Protein AF-A0A1D3D1Z7-F1 (afdb_monomer)

Organism: NCBI:txid88456

Foldseek 3Di:
DEAEEAEEEEAEDEAEAEEDQEYEAEYEEYQEYEYEYEEHVHCEYEYEYNDYPHCEYEYEYEEDAEYEYEHEEYAEYEYEYEDYPYPYYEYEYADYAYYEYEYCDDHDDYHYNYYVDHYYHHPPDD

Structure (mmCIF, N/CA/C/O backbone):
data_AF-A0A1D3D1Z7-F1
#
_entry.id   AF-A0A1D3D1Z7-F1
#
loop_
_atom_site.group_PDB
_atom_site.id
_atom_site.type_symbol
_atom_site.label_atom_id
_atom_site.label_alt_id
_atom_site.label_comp_id
_atom_site.label_asym_id
_atom_site.label_entity_id
_atom_site.label_seq_id
_atom_site.pdbx_PDB_ins_code
_atom_site.Cartn_x
_atom_site.Cartn_y
_atom_site.Cartn_z
_atom_site.occupancy
_atom_site.B_iso_or_equiv
_atom_site.auth_seq_id
_atom_site.auth_comp_id
_atom_site.auth_asym_id
_atom_site.auth_atom_id
_atom_site.pdbx_PDB_model_num
ATOM 1 N N . MET A 1 1 ? -4.280 14.306 -16.659 1.00 66.19 1 MET A N 1
ATOM 2 C CA . MET A 1 1 ? -2.862 13.867 -16.708 1.00 66.19 1 MET A CA 1
ATOM 3 C C . MET A 1 1 ? -2.702 12.534 -15.981 1.00 66.19 1 MET A C 1
ATOM 5 O O . MET A 1 1 ? -3.065 12.447 -14.812 1.00 66.19 1 MET A O 1
ATOM 9 N N . ALA A 1 2 ? -2.184 11.507 -16.659 1.00 76.06 2 ALA A N 1
ATOM 10 C CA . ALA A 1 2 ? -1.881 10.199 -16.073 1.00 76.06 2 ALA A CA 1
ATOM 11 C C . ALA A 1 2 ? -0.403 10.119 -15.656 1.00 76.06 2 ALA A C 1
ATOM 13 O O . ALA A 1 2 ? 0.462 10.599 -16.388 1.00 76.06 2 ALA A O 1
ATOM 14 N N . ALA A 1 3 ? -0.114 9.506 -14.508 1.00 78.56 3 ALA A N 1
ATOM 15 C CA . ALA A 1 3 ? 1.239 9.198 -14.057 1.00 78.56 3 ALA A CA 1
ATOM 16 C C . ALA A 1 3 ? 1.476 7.685 -14.144 1.00 78.56 3 ALA A C 1
ATOM 18 O O . ALA A 1 3 ? 0.720 6.896 -13.578 1.00 78.56 3 ALA A O 1
ATOM 19 N N . CYS A 1 4 ? 2.530 7.278 -14.847 1.00 83.56 4 CYS A N 1
ATOM 20 C CA . CYS A 1 4 ? 2.948 5.884 -14.927 1.00 83.56 4 CYS A CA 1
ATOM 21 C C . CYS A 1 4 ? 4.426 5.787 -14.557 1.00 83.56 4 CYS A C 1
ATOM 23 O O . CYS A 1 4 ? 5.250 6.486 -15.146 1.00 83.56 4 CYS A O 1
ATOM 25 N N . LEU A 1 5 ? 4.747 4.934 -13.588 1.00 83.19 5 LEU A N 1
ATOM 26 C CA . LEU A 1 5 ? 6.113 4.623 -13.195 1.00 83.19 5 LEU A CA 1
ATOM 27 C C . LEU A 1 5 ? 6.324 3.115 -13.253 1.00 83.19 5 LEU A C 1
ATOM 29 O O . LEU A 1 5 ? 5.562 2.345 -12.665 1.00 83.19 5 LEU A O 1
ATOM 33 N N . VAL A 1 6 ? 7.391 2.704 -13.930 1.00 84.94 6 VAL A N 1
ATOM 34 C CA . VAL A 1 6 ? 7.850 1.318 -13.946 1.00 84.94 6 VAL A CA 1
ATOM 35 C C . VAL A 1 6 ? 9.326 1.306 -13.590 1.00 84.94 6 VAL A C 1
ATOM 37 O O . VAL A 1 6 ? 10.144 1.836 -14.336 1.00 84.94 6 VAL A O 1
ATOM 40 N N . ALA A 1 7 ? 9.653 0.683 -12.464 1.00 79.94 7 ALA A N 1
ATOM 41 C CA . ALA A 1 7 ? 11.020 0.497 -12.006 1.00 79.94 7 ALA A CA 1
ATOM 42 C C . ALA A 1 7 ? 11.323 -1.001 -11.867 1.00 79.94 7 ALA A C 1
ATOM 44 O O . ALA A 1 7 ? 10.464 -1.790 -11.458 1.00 79.94 7 ALA A O 1
ATOM 45 N N . SER A 1 8 ? 12.531 -1.409 -12.260 1.00 78.12 8 SER A N 1
ATOM 46 C CA . SER A 1 8 ? 12.952 -2.812 -12.153 1.00 78.12 8 SER A CA 1
ATOM 47 C C . SER A 1 8 ? 13.766 -3.063 -10.888 1.00 78.12 8 SER A C 1
ATOM 49 O O . SER A 1 8 ? 13.411 -3.966 -10.147 1.00 78.12 8 SER A O 1
ATOM 51 N N . GLU A 1 9 ? 14.779 -2.250 -10.612 1.00 81.06 9 GLU A N 1
ATOM 52 C CA . GLU A 1 9 ? 15.624 -2.394 -9.428 1.00 81.06 9 GLU A CA 1
ATOM 53 C C . GLU A 1 9 ? 15.970 -0.991 -8.935 1.00 81.06 9 GLU A C 1
ATOM 55 O O . GLU A 1 9 ? 16.502 -0.182 -9.700 1.00 81.06 9 GLU A O 1
ATOM 60 N N . VAL A 1 10 ? 15.552 -0.667 -7.713 1.00 77.44 10 VAL A N 1
ATOM 61 C CA . VAL A 1 10 ? 15.747 0.657 -7.111 1.00 77.44 10 VAL A CA 1
ATOM 62 C C . VAL A 1 10 ? 16.172 0.511 -5.660 1.00 77.44 10 VAL A C 1
ATOM 64 O O . VAL A 1 10 ? 15.529 -0.179 -4.877 1.00 77.44 10 VAL A O 1
ATOM 67 N N . GLU A 1 11 ? 17.249 1.187 -5.283 1.00 78.38 11 GLU A N 1
ATOM 68 C CA . GLU A 1 11 ? 17.723 1.179 -3.897 1.00 78.38 11 GLU A CA 1
ATOM 69 C C . GLU A 1 11 ? 16.692 1.889 -3.003 1.00 78.38 11 GLU A C 1
ATOM 71 O O . GLU A 1 11 ? 16.102 1.306 -2.098 1.00 78.38 11 GLU A O 1
ATOM 76 N N . ALA A 1 12 ? 16.339 3.128 -3.347 1.00 80.50 12 ALA A N 1
ATOM 77 C CA . ALA A 1 12 ? 15.257 3.852 -2.699 1.00 80.50 12 ALA A CA 1
ATOM 78 C C . ALA A 1 12 ? 14.515 4.731 -3.704 1.00 80.50 12 ALA A C 1
ATOM 80 O O . ALA A 1 12 ? 15.111 5.595 -4.344 1.00 80.50 12 ALA A O 1
ATOM 81 N N . GLU A 1 13 ? 13.196 4.570 -3.78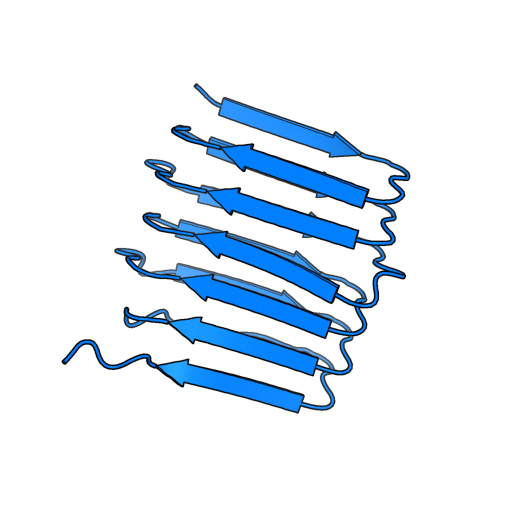0 1.00 83.06 13 GLU A N 1
ATOM 82 C CA . GLU A 1 13 ? 12.352 5.363 -4.672 1.00 83.06 13 GLU A CA 1
ATOM 83 C C . GLU A 1 13 ? 11.394 6.232 -3.851 1.00 83.06 13 GLU A C 1
ATOM 85 O O . GLU A 1 13 ? 10.602 5.738 -3.037 1.00 83.06 13 GLU A O 1
ATOM 90 N N . THR A 1 14 ? 11.441 7.548 -4.075 1.00 85.00 14 THR A N 1
ATOM 91 C CA . THR A 1 14 ? 10.455 8.482 -3.519 1.00 85.00 14 THR A CA 1
ATOM 92 C C . THR A 1 14 ? 9.595 9.060 -4.627 1.00 85.00 14 THR A C 1
ATOM 94 O O . THR A 1 14 ? 10.048 9.850 -5.450 1.00 85.00 14 THR A O 1
ATOM 97 N N . ILE A 1 15 ? 8.311 8.725 -4.593 1.00 82.62 15 ILE A N 1
ATOM 98 C CA . ILE A 1 15 ? 7.337 9.141 -5.595 1.00 82.62 15 ILE A CA 1
ATOM 99 C C . ILE A 1 15 ? 6.439 10.194 -4.962 1.00 82.62 15 ILE A C 1
ATOM 101 O O . ILE A 1 15 ? 5.718 9.913 -4.002 1.00 82.62 15 ILE A O 1
ATOM 105 N N . THR A 1 16 ? 6.471 11.414 -5.496 1.00 84.50 16 THR A N 1
ATOM 106 C CA . THR A 1 16 ? 5.605 12.508 -5.038 1.00 84.50 16 THR A CA 1
ATOM 107 C C . THR A 1 16 ? 4.680 12.948 -6.157 1.00 84.50 16 THR A C 1
ATOM 109 O O . THR A 1 16 ? 5.130 13.470 -7.173 1.00 84.50 16 THR A O 1
ATOM 112 N N . ILE A 1 17 ? 3.375 12.782 -5.948 1.00 80.19 17 ILE A N 1
ATOM 113 C CA . ILE A 1 17 ? 2.349 13.141 -6.928 1.00 80.19 17 ILE A CA 1
ATOM 114 C C . ILE A 1 17 ? 1.427 14.187 -6.307 1.00 80.19 17 ILE A C 1
ATOM 116 O O . ILE A 1 17 ? 0.784 13.956 -5.277 1.00 80.19 17 ILE A O 1
ATOM 120 N N . LYS A 1 18 ? 1.395 15.378 -6.912 1.00 80.88 18 LYS A N 1
ATOM 121 C CA . LYS A 1 18 ? 0.566 16.493 -6.432 1.00 80.88 18 LYS A CA 1
ATOM 122 C C . LYS A 1 18 ? -0.873 16.372 -6.920 1.00 80.88 18 LYS A C 1
ATOM 124 O O . LYS A 1 18 ? -1.776 16.425 -6.093 1.00 80.88 18 LYS A O 1
ATOM 129 N N . GLU A 1 19 ? -1.053 16.169 -8.222 1.00 79.81 19 GLU A N 1
ATOM 130 C CA . GLU A 1 19 ? -2.350 15.969 -8.867 1.00 79.81 19 GLU A CA 1
ATOM 131 C C . GLU A 1 19 ? -2.197 15.012 -10.054 1.00 79.81 19 GLU A C 1
ATOM 133 O O . GLU A 1 19 ? -1.273 15.162 -10.853 1.00 79.81 19 GLU A O 1
ATOM 138 N N . ALA A 1 20 ? -3.079 14.018 -10.152 1.00 75.69 20 ALA A N 1
ATOM 139 C CA . ALA A 1 20 ? -3.167 13.120 -11.299 1.00 75.69 20 ALA A CA 1
ATOM 140 C C . ALA A 1 20 ? -4.595 12.570 -11.457 1.00 75.69 20 ALA A C 1
ATOM 142 O O . ALA A 1 20 ? -5.314 12.376 -10.474 1.00 75.69 20 ALA A O 1
ATOM 143 N N . GLU A 1 21 ? -4.978 12.300 -12.704 1.00 77.62 21 GLU A N 1
ATOM 144 C CA . GLU A 1 21 ? -6.243 11.646 -13.088 1.00 77.62 21 GLU A CA 1
ATOM 145 C C . GLU A 1 21 ? -6.136 10.120 -13.072 1.00 77.62 21 GLU A C 1
ATOM 147 O O . GLU A 1 21 ? -7.141 9.423 -13.030 1.00 77.62 21 GLU A O 1
ATOM 152 N N . SER A 1 22 ? -4.923 9.577 -13.126 1.00 77.06 22 SER A N 1
ATOM 153 C CA . SER A 1 22 ? -4.648 8.161 -12.885 1.00 77.06 22 SER A CA 1
ATOM 154 C C . SER A 1 22 ? -3.189 7.984 -12.507 1.00 77.06 22 SER A C 1
ATOM 156 O O . SER A 1 22 ? -2.331 8.766 -12.925 1.00 77.06 22 SER A O 1
ATOM 158 N N . ILE A 1 23 ? -2.912 6.985 -11.671 1.00 79.94 23 ILE A N 1
ATOM 159 C CA . ILE A 1 23 ? -1.561 6.675 -11.209 1.00 79.94 23 ILE A CA 1
ATOM 160 C C . ILE A 1 23 ? -1.382 5.162 -11.266 1.00 79.94 23 ILE A C 1
ATOM 162 O O . ILE A 1 23 ? -2.142 4.426 -10.633 1.00 79.94 23 ILE A O 1
ATOM 166 N N . THR A 1 24 ? -0.371 4.717 -12.006 1.00 84.25 24 THR A N 1
ATOM 167 C CA . THR A 1 24 ? 0.077 3.322 -12.014 1.00 84.25 24 THR A CA 1
ATOM 168 C C . THR A 1 24 ? 1.553 3.266 -11.661 1.00 84.25 24 THR A C 1
ATOM 170 O O . THR A 1 24 ? 2.383 3.832 -12.369 1.00 84.25 24 THR A O 1
ATOM 173 N N . THR A 1 25 ? 1.881 2.554 -10.589 1.00 82.44 25 THR A N 1
ATOM 174 C CA . THR A 1 25 ? 3.263 2.320 -10.169 1.00 82.44 25 THR A CA 1
ATOM 175 C C . THR A 1 25 ? 3.526 0.824 -10.154 1.00 82.44 25 THR A C 1
ATOM 177 O O . THR A 1 25 ? 2.825 0.079 -9.471 1.00 82.44 25 THR A O 1
ATOM 180 N N . THR A 1 26 ? 4.536 0.378 -10.895 1.00 85.56 26 THR A N 1
ATOM 181 C CA . THR A 1 26 ? 5.012 -1.010 -10.876 1.00 85.56 26 THR A CA 1
ATOM 182 C C . THR A 1 26 ? 6.480 -1.037 -10.500 1.00 85.56 26 THR A C 1
ATOM 184 O O . THR A 1 26 ? 7.310 -0.485 -11.217 1.00 85.56 26 THR A O 1
ATOM 187 N N . ILE A 1 27 ? 6.804 -1.702 -9.396 1.00 81.69 27 ILE A N 1
ATOM 188 C CA . ILE A 1 27 ? 8.182 -1.862 -8.929 1.00 81.69 27 ILE A CA 1
ATOM 189 C C . ILE A 1 27 ? 8.455 -3.359 -8.788 1.00 81.69 27 ILE A C 1
ATOM 191 O O . ILE A 1 27 ? 7.678 -4.078 -8.151 1.00 81.69 27 ILE A O 1
ATOM 195 N N . LYS A 1 28 ? 9.498 -3.862 -9.459 1.00 81.69 28 LYS A N 1
ATOM 196 C CA . LYS A 1 28 ? 9.852 -5.286 -9.360 1.00 81.69 28 LYS A CA 1
ATOM 197 C C . LYS A 1 28 ? 10.630 -5.566 -8.083 1.00 81.69 28 LYS A C 1
ATOM 199 O O . LYS A 1 28 ? 10.166 -6.414 -7.335 1.00 81.69 28 LYS A O 1
ATOM 204 N N . GLU A 1 29 ? 11.717 -4.835 -7.854 1.00 80.50 29 GLU A N 1
ATOM 205 C CA . GLU A 1 29 ? 12.585 -4.974 -6.689 1.00 80.50 29 GLU A CA 1
ATOM 206 C C . GLU A 1 29 ? 12.932 -3.602 -6.102 1.00 80.50 29 GLU A C 1
ATOM 208 O O . GLU A 1 29 ? 13.273 -2.675 -6.844 1.00 80.50 29 GLU A O 1
ATOM 213 N N . ALA A 1 30 ? 12.815 -3.467 -4.778 1.00 77.69 30 ALA A N 1
ATOM 214 C CA . ALA A 1 30 ? 13.246 -2.267 -4.069 1.00 77.69 30 ALA A CA 1
ATOM 215 C C . ALA A 1 30 ? 13.694 -2.524 -2.627 1.00 77.69 30 ALA A C 1
ATOM 217 O O . ALA A 1 30 ? 13.069 -3.328 -1.923 1.00 77.69 30 ALA A O 1
ATOM 218 N N . GLU A 1 31 ? 14.695 -1.768 -2.160 1.00 78.94 31 GLU A N 1
ATOM 219 C CA . GLU A 1 31 ? 15.061 -1.726 -0.734 1.00 78.94 31 GLU A CA 1
ATOM 220 C C . GLU A 1 31 ? 14.278 -0.672 0.053 1.00 78.94 31 GLU A C 1
ATOM 222 O O . GLU A 1 31 ? 14.174 -0.760 1.269 1.00 78.94 31 GLU A O 1
ATOM 227 N N . SER A 1 32 ? 13.686 0.334 -0.584 1.00 80.50 32 SER A N 1
ATOM 228 C CA . SER A 1 32 ? 12.757 1.233 0.100 1.00 80.50 32 SER A CA 1
ATOM 229 C C . SER A 1 32 ? 11.849 1.939 -0.887 1.00 80.50 32 SER A C 1
ATOM 231 O O . SER A 1 32 ? 12.285 2.423 -1.931 1.00 80.50 32 SER A O 1
ATOM 233 N N . ILE A 1 33 ? 10.562 2.021 -0.552 1.00 81.88 33 ILE A N 1
ATOM 234 C CA . ILE A 1 33 ? 9.583 2.732 -1.374 1.00 81.88 33 ILE A CA 1
ATOM 235 C C . ILE A 1 33 ? 8.788 3.671 -0.488 1.00 81.88 33 ILE A C 1
ATOM 237 O O . ILE A 1 33 ? 8.086 3.249 0.440 1.00 81.88 33 ILE A O 1
ATOM 241 N N . ARG A 1 34 ? 8.829 4.956 -0.839 1.00 85.12 34 ARG A N 1
ATOM 242 C CA . ARG A 1 34 ? 7.962 5.972 -0.253 1.00 85.12 34 ARG A CA 1
ATOM 243 C C . ARG A 1 34 ? 7.118 6.630 -1.328 1.00 85.12 34 ARG A C 1
ATOM 245 O O . ARG A 1 34 ? 7.618 7.357 -2.178 1.00 85.12 34 ARG A O 1
ATOM 252 N N . THR A 1 35 ? 5.808 6.452 -1.235 1.00 81.31 35 THR A N 1
ATOM 253 C CA . THR A 1 35 ? 4.856 7.120 -2.126 1.00 81.31 35 THR A CA 1
ATOM 254 C C . THR A 1 35 ? 4.048 8.149 -1.348 1.00 81.31 35 THR A C 1
ATOM 256 O O . THR A 1 35 ? 3.436 7.829 -0.329 1.00 81.31 35 THR A O 1
ATOM 259 N N . THR A 1 36 ? 4.038 9.393 -1.822 1.00 83.75 36 THR A N 1
ATOM 260 C CA . THR A 1 36 ? 3.232 10.485 -1.264 1.00 83.75 36 THR A CA 1
ATOM 261 C C . THR A 1 36 ? 2.330 11.067 -2.341 1.00 83.75 36 THR A C 1
ATOM 263 O O . THR A 1 36 ? 2.802 11.612 -3.339 1.00 83.75 36 THR A O 1
ATOM 266 N N . ILE A 1 37 ? 1.022 10.999 -2.113 1.00 76.44 37 ILE A N 1
ATOM 267 C CA . ILE A 1 37 ? 0.006 11.522 -3.025 1.00 76.44 37 ILE A CA 1
ATOM 268 C C . ILE A 1 37 ? -0.818 12.582 -2.300 1.00 76.44 37 ILE A C 1
ATOM 270 O O . ILE A 1 37 ? -1.371 12.339 -1.224 1.00 76.44 37 ILE A O 1
ATOM 274 N N . THR A 1 38 ? -0.880 13.780 -2.881 1.00 79.50 38 THR A N 1
ATOM 275 C CA . THR A 1 38 ? -1.632 14.907 -2.308 1.00 79.50 38 THR A CA 1
ATOM 276 C C . THR A 1 38 ? -3.074 14.928 -2.794 1.00 79.50 38 THR A C 1
ATOM 278 O O . THR A 1 38 ? -3.976 15.023 -1.971 1.00 79.50 38 THR A O 1
ATOM 281 N N . LYS A 1 39 ? -3.300 14.806 -4.100 1.00 71.94 39 LYS A N 1
ATOM 282 C CA . LYS A 1 39 ? -4.642 14.749 -4.664 1.00 71.94 39 LYS A CA 1
ATOM 283 C C . LYS A 1 39 ? -4.671 13.770 -5.822 1.00 71.94 39 LYS A C 1
ATOM 285 O O . LYS A 1 39 ? -4.021 13.983 -6.841 1.00 71.94 39 LYS A O 1
ATOM 290 N N . ALA A 1 40 ? -5.431 12.701 -5.673 1.00 67.94 40 ALA A N 1
ATOM 291 C CA . ALA A 1 40 ? -5.776 11.829 -6.780 1.00 67.94 40 ALA A CA 1
ATOM 292 C C . ALA A 1 40 ? -7.270 11.995 -7.054 1.00 67.94 40 ALA A C 1
ATOM 294 O O . ALA A 1 40 ? -8.096 11.379 -6.387 1.00 67.94 40 ALA A O 1
ATOM 295 N N . LYS A 1 41 ? -7.616 12.785 -8.080 1.00 64.12 41 LYS A N 1
ATOM 296 C CA . LYS A 1 41 ? -8.967 12.795 -8.686 1.00 64.12 41 LYS A CA 1
ATOM 297 C C . LYS A 1 41 ? -9.217 11.539 -9.535 1.00 64.12 41 LYS A C 1
ATOM 299 O O . LYS A 1 41 ? -10.040 11.531 -10.441 1.00 64.12 41 LYS A O 1
ATOM 304 N N . ALA A 1 42 ? -8.408 10.509 -9.319 1.00 60.19 42 ALA A N 1
ATOM 305 C CA . ALA A 1 42 ? -8.374 9.338 -10.152 1.00 60.19 42 ALA A CA 1
ATOM 306 C C . ALA A 1 42 ? -9.488 8.375 -9.742 1.00 60.19 42 ALA A C 1
ATOM 308 O O . ALA A 1 42 ? -9.555 8.027 -8.560 1.00 60.19 42 ALA A O 1
ATOM 309 N N . PRO A 1 43 ? -10.269 7.843 -10.698 1.00 58.38 43 PRO A N 1
ATOM 310 C CA . PRO A 1 43 ? -11.202 6.759 -10.416 1.00 58.38 43 PRO A CA 1
ATOM 311 C C . PRO A 1 43 ? -10.480 5.463 -10.013 1.00 58.38 43 PRO A C 1
ATOM 313 O O . PRO A 1 43 ? -11.122 4.559 -9.491 1.00 58.38 43 PRO A O 1
ATOM 316 N N . ALA A 1 44 ? -9.160 5.355 -10.241 1.00 63.44 44 ALA A N 1
ATOM 317 C CA . ALA A 1 44 ? -8.338 4.241 -9.779 1.00 63.44 44 ALA A CA 1
ATOM 318 C C . ALA A 1 44 ? -6.853 4.626 -9.633 1.00 63.44 44 ALA A C 1
ATOM 320 O O . ALA A 1 44 ? -6.219 5.114 -10.573 1.00 63.44 44 ALA A O 1
ATOM 321 N N . MET A 1 45 ? -6.279 4.343 -8.464 1.00 73.00 45 MET A N 1
ATOM 322 C CA . MET A 1 45 ? -4.832 4.256 -8.255 1.00 73.00 45 MET A CA 1
ATOM 323 C C . MET A 1 45 ? -4.411 2.796 -8.142 1.00 73.00 45 MET A C 1
ATOM 325 O O . MET A 1 45 ? -5.021 2.064 -7.365 1.00 73.00 45 MET A O 1
ATOM 329 N N . THR A 1 46 ? -3.355 2.392 -8.852 1.00 75.50 46 THR A N 1
ATOM 330 C CA . THR A 1 46 ? -2.796 1.037 -8.733 1.00 75.50 46 THR A CA 1
ATOM 331 C C . THR A 1 46 ? -1.308 1.081 -8.409 1.00 75.50 46 THR A C 1
ATOM 333 O O . THR A 1 46 ? -0.512 1.605 -9.187 1.00 75.50 46 THR A O 1
ATOM 336 N N . THR A 1 47 ? -0.923 0.467 -7.293 1.00 74.88 47 THR A N 1
ATOM 337 C CA . THR A 1 47 ? 0.484 0.237 -6.939 1.00 74.88 47 THR A CA 1
ATOM 338 C C . THR A 1 47 ? 0.739 -1.260 -6.864 1.00 74.88 47 THR A C 1
ATOM 340 O O . THR A 1 47 ? 0.111 -1.950 -6.065 1.00 74.88 47 THR A O 1
ATOM 343 N N . THR A 1 48 ? 1.657 -1.765 -7.687 1.00 79.38 48 THR A N 1
ATOM 344 C CA . THR A 1 48 ? 2.071 -3.173 -7.696 1.00 79.38 48 THR A CA 1
ATOM 345 C C . THR A 1 48 ? 3.548 -3.292 -7.352 1.00 79.38 48 THR A C 1
ATOM 347 O O . THR A 1 48 ? 4.395 -2.716 -8.036 1.00 79.38 48 THR A O 1
ATOM 350 N N . ILE A 1 49 ? 3.854 -4.071 -6.318 1.00 76.00 49 ILE A N 1
ATOM 351 C CA . ILE A 1 49 ? 5.219 -4.343 -5.863 1.00 76.00 49 ILE A CA 1
ATOM 352 C C . ILE A 1 49 ? 5.412 -5.863 -5.842 1.00 76.00 49 ILE A C 1
ATOM 354 O O . ILE A 1 49 ? 4.665 -6.579 -5.167 1.00 76.00 49 ILE A O 1
ATOM 358 N N . LYS A 1 50 ? 6.345 -6.375 -6.657 1.00 74.88 50 LYS A N 1
ATOM 359 C CA . LYS A 1 50 ? 6.540 -7.830 -6.823 1.00 74.88 50 LYS A CA 1
ATOM 360 C C . LYS A 1 50 ? 7.476 -8.442 -5.796 1.00 74.88 50 LYS A C 1
ATOM 362 O O . LYS A 1 50 ? 7.258 -9.590 -5.447 1.00 74.88 50 LYS A O 1
ATOM 367 N N . GLU A 1 51 ? 8.490 -7.724 -5.366 1.00 68.88 51 GLU A N 1
ATOM 368 C CA . GLU A 1 51 ? 9.417 -8.176 -4.344 1.00 68.88 51 GLU A CA 1
ATOM 369 C C . GLU A 1 51 ? 9.961 -6.918 -3.685 1.00 68.88 51 GLU A C 1
ATOM 371 O O . GLU A 1 51 ? 10.477 -6.019 -4.351 1.00 68.88 51 GLU A O 1
ATOM 376 N N . ALA A 1 52 ? 9.768 -6.789 -2.383 1.00 64.25 52 ALA A N 1
ATOM 377 C CA . ALA A 1 52 ? 10.413 -5.739 -1.629 1.00 64.25 52 ALA A CA 1
ATOM 378 C C . ALA A 1 52 ? 11.298 -6.403 -0.586 1.00 64.25 52 ALA A C 1
ATOM 380 O O . ALA A 1 52 ? 10.825 -6.824 0.467 1.00 64.25 52 ALA A O 1
ATOM 381 N N . LYS A 1 53 ? 12.607 -6.407 -0.855 1.00 66.56 53 LYS A N 1
ATOM 382 C CA . LYS A 1 53 ? 13.629 -6.654 0.177 1.00 66.56 53 LYS A CA 1
ATOM 383 C C . LYS A 1 53 ? 13.649 -5.543 1.231 1.00 66.56 53 LYS A C 1
ATOM 385 O O . LYS A 1 53 ? 14.344 -5.643 2.242 1.00 66.56 53 LYS A O 1
ATOM 390 N N . ALA A 1 54 ? 12.876 -4.487 0.987 1.00 62.38 54 ALA A N 1
ATOM 391 C CA . ALA A 1 54 ? 12.748 -3.335 1.838 1.00 62.38 54 ALA A CA 1
ATOM 392 C C . ALA A 1 54 ? 12.396 -3.678 3.289 1.00 62.38 54 ALA A C 1
ATOM 394 O O . ALA A 1 54 ? 11.472 -4.460 3.536 1.00 62.38 54 ALA A O 1
ATOM 395 N N . PRO A 1 55 ? 13.027 -3.004 4.270 1.00 64.31 55 PRO A N 1
ATOM 396 C CA . PRO A 1 55 ? 12.551 -3.042 5.639 1.00 64.31 55 PRO A CA 1
ATOM 397 C C . PRO A 1 55 ? 11.167 -2.393 5.756 1.00 64.31 55 PRO A C 1
ATOM 399 O O . PRO A 1 55 ? 10.422 -2.752 6.660 1.00 64.31 55 PRO A O 1
ATOM 402 N N . ALA A 1 56 ? 10.792 -1.470 4.854 1.00 74.88 56 ALA A N 1
ATOM 403 C CA . ALA A 1 56 ? 9.474 -0.844 4.873 1.00 74.88 56 ALA A CA 1
ATOM 404 C C . ALA A 1 56 ? 9.005 -0.303 3.508 1.00 74.88 56 ALA A C 1
ATOM 406 O O . ALA A 1 56 ? 9.744 0.376 2.795 1.00 74.88 56 ALA A O 1
ATOM 407 N N . ILE A 1 57 ? 7.719 -0.496 3.209 1.00 81.44 57 ILE A N 1
ATOM 408 C CA . ILE A 1 57 ? 6.975 0.215 2.161 1.00 81.44 57 ILE A CA 1
ATOM 409 C C . ILE A 1 57 ? 6.051 1.221 2.841 1.00 81.44 57 ILE A C 1
ATOM 411 O O . ILE A 1 57 ? 5.210 0.843 3.658 1.00 81.44 57 ILE A O 1
ATOM 415 N N . THR A 1 58 ? 6.161 2.501 2.483 1.00 84.56 58 THR A N 1
ATOM 416 C CA . THR A 1 58 ? 5.300 3.555 3.039 1.00 84.56 58 THR A CA 1
ATOM 417 C C . THR A 1 58 ? 4.491 4.246 1.953 1.00 84.56 58 THR A C 1
ATOM 419 O O . THR A 1 58 ? 5.043 4.845 1.030 1.00 84.56 58 THR A O 1
ATOM 422 N N . THR A 1 59 ? 3.168 4.247 2.102 1.00 80.38 59 THR A N 1
ATOM 423 C CA . THR A 1 59 ? 2.255 4.990 1.226 1.00 80.38 59 THR A CA 1
ATOM 424 C C . THR A 1 59 ? 1.457 6.000 2.039 1.00 80.38 59 THR A C 1
ATOM 426 O O . THR A 1 59 ? 0.782 5.645 3.001 1.00 80.38 59 THR A O 1
ATOM 429 N N . THR A 1 60 ? 1.523 7.274 1.657 1.00 82.81 60 THR A N 1
ATOM 430 C CA . THR A 1 60 ? 0.729 8.356 2.249 1.00 82.81 60 THR A CA 1
ATOM 431 C C . THR A 1 60 ? -0.187 8.956 1.198 1.00 82.81 60 THR A C 1
ATOM 433 O O . THR A 1 60 ? 0.283 9.471 0.183 1.00 82.81 60 THR A O 1
ATOM 436 N N . ILE A 1 61 ? -1.487 8.936 1.467 1.00 78.00 61 ILE A N 1
ATOM 437 C CA . ILE A 1 61 ? -2.517 9.519 0.609 1.00 78.00 61 ILE A CA 1
ATOM 438 C C . ILE A 1 61 ? -3.283 10.574 1.406 1.00 78.00 61 ILE A C 1
ATOM 440 O O . ILE A 1 61 ? -3.794 10.294 2.493 1.00 78.00 61 ILE A O 1
ATOM 444 N N . LYS A 1 62 ? -3.355 11.798 0.876 1.00 79.12 62 LYS A N 1
ATOM 445 C CA . LYS A 1 62 ? -4.169 12.864 1.476 1.00 79.12 62 LYS A CA 1
ATOM 446 C C . LYS A 1 62 ? -5.612 12.841 0.983 1.00 79.12 62 LYS A C 1
ATOM 448 O O . LYS A 1 62 ? -6.481 12.850 1.835 1.00 79.12 62 LYS A O 1
ATOM 453 N N . GLU A 1 63 ? -5.839 12.782 -0.329 1.00 76.62 63 GLU A N 1
ATOM 454 C CA . GLU A 1 63 ? -7.173 12.723 -0.944 1.00 76.62 63 GLU A CA 1
ATOM 455 C C . GLU A 1 63 ? -7.172 11.731 -2.121 1.00 76.62 63 GLU A C 1
ATOM 457 O O . GLU A 1 63 ? -6.343 11.862 -3.030 1.00 76.62 63 GLU A O 1
ATOM 462 N N . ALA A 1 64 ? -8.078 10.744 -2.108 1.00 73.44 64 ALA A N 1
ATOM 463 C CA . ALA A 1 64 ? -8.284 9.810 -3.223 1.00 73.44 64 ALA A CA 1
ATOM 464 C C . ALA A 1 64 ? -9.722 9.259 -3.309 1.00 73.44 64 ALA A C 1
ATOM 466 O O . ALA A 1 64 ? -10.374 9.023 -2.286 1.00 73.44 64 ALA A O 1
ATOM 467 N N . GLU A 1 65 ? -10.183 8.998 -4.539 1.00 74.25 65 GLU A N 1
ATOM 468 C CA . GLU A 1 65 ? -11.497 8.394 -4.832 1.00 74.25 65 GLU A CA 1
ATOM 469 C C . GLU A 1 65 ? -11.478 6.859 -4.915 1.00 74.25 65 GLU A C 1
ATOM 471 O O . GLU A 1 65 ? -12.489 6.229 -4.618 1.00 74.25 65 GLU A O 1
ATOM 476 N N . SER A 1 66 ? -10.355 6.229 -5.276 1.00 74.62 66 SER A N 1
ATOM 477 C CA . SER A 1 66 ? -10.171 4.769 -5.202 1.00 74.62 66 SER A CA 1
ATOM 478 C C . SER A 1 66 ? -8.692 4.386 -5.205 1.00 74.62 66 SER A C 1
ATOM 480 O O . SER A 1 66 ? -7.870 5.050 -5.842 1.00 74.62 66 SER A O 1
ATOM 482 N N . ILE A 1 67 ? -8.344 3.309 -4.493 1.00 73.69 67 ILE A N 1
ATOM 483 C CA . ILE A 1 67 ? -6.962 2.835 -4.360 1.00 73.69 67 ILE A CA 1
ATOM 484 C C . ILE A 1 67 ? -6.927 1.308 -4.320 1.00 73.69 67 ILE A C 1
ATOM 486 O O . ILE A 1 67 ? -7.618 0.680 -3.514 1.00 73.69 67 ILE A O 1
ATOM 490 N N . ALA A 1 68 ? -6.056 0.734 -5.140 1.00 79.44 68 ALA A N 1
ATOM 491 C CA . ALA A 1 68 ? -5.681 -0.666 -5.132 1.00 79.44 68 ALA A CA 1
ATOM 492 C C . ALA A 1 68 ? -4.163 -0.788 -4.952 1.00 79.44 68 ALA A C 1
ATOM 494 O O . ALA A 1 68 ? -3.372 -0.248 -5.729 1.00 79.44 68 ALA A O 1
ATOM 495 N N . THR A 1 69 ? -3.753 -1.530 -3.931 1.00 77.19 69 THR A N 1
ATOM 496 C CA . THR A 1 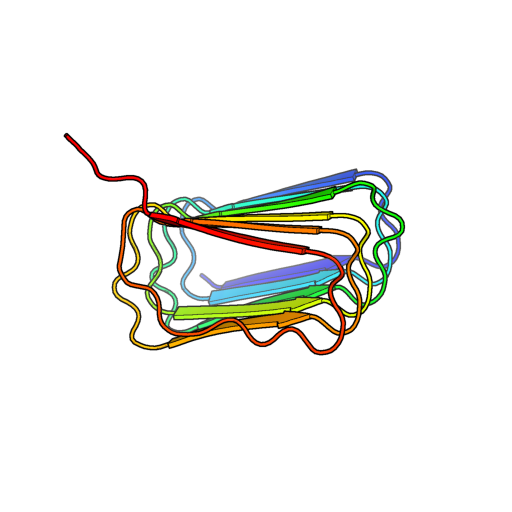69 ? -2.343 -1.838 -3.685 1.00 77.19 69 THR A CA 1
ATOM 497 C C . THR A 1 69 ? -2.166 -3.348 -3.668 1.00 77.19 69 THR A C 1
ATOM 499 O O . THR A 1 69 ? -2.871 -4.040 -2.937 1.00 77.19 69 THR A O 1
ATOM 502 N N . ALA A 1 70 ? -1.226 -3.857 -4.456 1.00 82.00 70 ALA A N 1
ATOM 503 C CA . ALA A 1 70 ? -0.859 -5.264 -4.502 1.00 82.00 70 ALA A CA 1
ATOM 504 C C . ALA A 1 70 ? 0.630 -5.410 -4.183 1.00 82.00 70 ALA A C 1
ATOM 506 O O . ALA A 1 70 ? 1.482 -4.874 -4.894 1.00 82.00 70 ALA A O 1
ATOM 507 N N . ILE A 1 71 ? 0.942 -6.132 -3.113 1.00 79.81 71 ILE A N 1
ATOM 508 C CA . ILE A 1 71 ? 2.312 -6.389 -2.664 1.00 79.81 71 ILE A CA 1
ATOM 509 C C . ILE A 1 71 ? 2.456 -7.899 -2.524 1.00 79.81 71 ILE A C 1
ATOM 511 O O . ILE A 1 71 ? 1.626 -8.545 -1.886 1.00 79.81 71 ILE A O 1
ATOM 515 N N . LYS A 1 72 ? 3.463 -8.493 -3.163 1.00 81.00 72 LYS A N 1
ATOM 516 C CA . LYS A 1 72 ? 3.723 -9.924 -2.971 1.00 81.00 72 LYS A CA 1
ATOM 517 C C . LYS A 1 72 ? 4.476 -10.170 -1.668 1.00 81.00 72 LYS A C 1
ATOM 519 O O . LYS A 1 72 ? 3.967 -10.905 -0.845 1.00 81.00 72 LYS A O 1
ATOM 524 N N . GLU A 1 73 ? 5.614 -9.522 -1.471 1.00 80.00 73 GLU A N 1
ATOM 525 C CA . GLU A 1 73 ? 6.465 -9.752 -0.305 1.00 80.00 73 GLU A CA 1
ATOM 526 C C . GLU A 1 73 ? 7.024 -8.421 0.194 1.00 80.00 73 GLU A C 1
ATOM 528 O O . GLU A 1 73 ? 7.462 -7.598 -0.620 1.00 80.00 73 GLU A O 1
ATOM 533 N N . ALA A 1 74 ? 6.957 -8.191 1.505 1.00 80.44 74 ALA A N 1
ATOM 534 C CA . ALA A 1 74 ? 7.580 -7.050 2.173 1.00 80.44 74 ALA A CA 1
ATOM 535 C C . ALA A 1 74 ? 7.725 -7.306 3.676 1.00 80.44 74 ALA A C 1
ATOM 537 O O . ALA A 1 74 ? 6.800 -7.815 4.295 1.00 80.44 74 ALA A O 1
ATOM 538 N N . LYS A 1 75 ? 8.807 -6.841 4.312 1.00 82.75 75 LYS A N 1
ATOM 539 C CA . LYS A 1 75 ? 8.934 -6.947 5.780 1.00 82.75 75 LYS A CA 1
ATOM 540 C C . LYS A 1 75 ? 7.869 -6.134 6.508 1.00 82.75 75 LYS A C 1
ATOM 542 O O . LYS A 1 75 ? 7.128 -6.648 7.333 1.00 82.75 75 LYS A O 1
ATOM 547 N N . SER A 1 76 ? 7.743 -4.851 6.180 1.00 83.94 76 SER A N 1
ATOM 548 C CA . SER A 1 76 ? 6.729 -3.983 6.783 1.00 83.94 76 SER A CA 1
ATOM 549 C C . SER A 1 76 ? 6.026 -3.107 5.758 1.00 83.94 76 SER A C 1
ATOM 551 O O . SER A 1 76 ? 6.637 -2.566 4.836 1.00 83.94 76 SER A O 1
ATOM 553 N N . ILE A 1 77 ? 4.724 -2.911 5.948 1.00 82.75 77 ILE A N 1
ATOM 554 C CA . ILE A 1 77 ? 3.879 -2.083 5.088 1.00 82.75 77 ILE A CA 1
ATOM 555 C C . ILE A 1 77 ? 3.146 -1.072 5.957 1.00 82.75 77 ILE A C 1
ATOM 557 O O . ILE A 1 77 ? 2.376 -1.435 6.842 1.00 82.75 77 ILE A O 1
ATOM 561 N N . THR A 1 78 ? 3.341 0.212 5.670 1.00 85.25 78 THR A N 1
ATOM 562 C CA . THR A 1 78 ?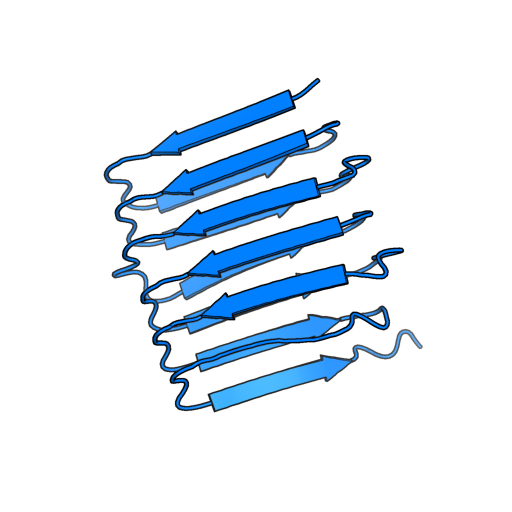 2.615 1.306 6.317 1.00 85.25 78 THR A CA 1
ATOM 563 C C . THR A 1 78 ? 1.796 2.076 5.294 1.00 85.25 78 THR A C 1
ATOM 565 O O . THR A 1 78 ? 2.325 2.616 4.322 1.00 85.25 78 THR A O 1
ATOM 568 N N . THR A 1 79 ? 0.489 2.167 5.525 1.00 80.19 79 THR A N 1
ATOM 569 C CA . THR A 1 79 ? -0.416 2.967 4.693 1.00 80.19 79 THR A CA 1
ATOM 570 C C . THR A 1 79 ? -1.146 4.001 5.540 1.00 80.19 79 THR A C 1
ATOM 572 O O . THR A 1 79 ? -1.919 3.649 6.429 1.00 80.19 79 THR A O 1
ATOM 575 N N . THR A 1 80 ? -0.953 5.279 5.224 1.00 82.25 80 THR A N 1
ATOM 576 C CA . THR A 1 80 ? -1.615 6.404 5.894 1.00 82.25 80 THR A CA 1
ATOM 577 C C . THR A 1 80 ? -2.569 7.092 4.932 1.00 82.25 80 THR A C 1
ATOM 579 O O . THR A 1 80 ? -2.157 7.540 3.862 1.00 82.25 80 THR A O 1
ATOM 582 N N . ILE A 1 81 ? -3.837 7.196 5.318 1.00 76.81 81 ILE A N 1
ATOM 583 C CA . ILE A 1 81 ? -4.900 7.820 4.527 1.00 76.81 81 ILE A CA 1
ATOM 584 C C . ILE A 1 81 ? -5.590 8.873 5.387 1.00 76.81 81 ILE A C 1
ATOM 586 O O . ILE A 1 81 ? -6.135 8.542 6.442 1.00 76.81 81 ILE A O 1
ATOM 590 N N . LYS A 1 82 ? -5.573 10.127 4.936 1.00 77.00 82 LYS A N 1
ATOM 591 C CA . LYS A 1 82 ? -6.273 11.221 5.623 1.00 77.00 82 LYS A CA 1
ATOM 592 C C . LYS A 1 82 ? -7.727 11.290 5.175 1.00 77.00 82 LYS A C 1
ATOM 594 O O . LYS A 1 82 ? -8.625 10.876 5.893 1.00 77.00 82 LYS A O 1
ATOM 599 N N . GLU A 1 83 ? -7.961 11.669 3.930 1.00 72.69 83 GLU A N 1
ATOM 600 C CA . GLU A 1 83 ? -9.300 11.779 3.372 1.00 72.69 83 GLU A CA 1
ATOM 601 C C . GLU A 1 83 ? -9.437 10.800 2.205 1.00 72.69 83 GLU A C 1
ATOM 603 O O . GLU A 1 83 ? -8.680 10.819 1.236 1.00 72.69 83 GLU A O 1
ATOM 608 N N . ALA A 1 84 ? -10.404 9.895 2.300 1.00 65.69 84 ALA A N 1
ATOM 609 C CA . ALA A 1 84 ? -10.787 9.039 1.188 1.00 65.69 84 ALA A CA 1
ATOM 610 C C . ALA A 1 84 ? -12.307 9.053 1.084 1.00 65.69 84 ALA A C 1
ATOM 612 O O . ALA A 1 84 ? -12.996 8.787 2.066 1.00 65.69 84 ALA A O 1
ATOM 613 N N . LYS A 1 85 ? -12.823 9.357 -0.110 1.00 62.44 85 LYS A N 1
ATOM 614 C CA . LYS A 1 85 ? -14.264 9.298 -0.422 1.00 62.44 85 LYS A CA 1
ATOM 615 C C . LYS A 1 85 ? -14.662 7.970 -1.083 1.00 62.44 85 LYS A C 1
ATOM 617 O O . LYS A 1 85 ? -15.729 7.855 -1.671 1.00 62.44 85 LYS A O 1
ATOM 622 N N . ALA A 1 86 ? -13.788 6.971 -1.000 1.00 56.44 86 ALA A N 1
ATOM 623 C CA . ALA A 1 86 ? -13.847 5.762 -1.803 1.00 56.44 86 ALA A CA 1
ATOM 624 C C . ALA A 1 86 ? -14.743 4.662 -1.200 1.00 56.44 86 ALA A C 1
ATOM 626 O O . ALA A 1 86 ? -14.507 4.267 -0.057 1.00 56.44 86 ALA A O 1
ATOM 627 N N . PRO A 1 87 ? -15.645 4.036 -1.979 1.00 55.22 87 PRO A N 1
ATOM 628 C CA . PRO A 1 87 ? -16.297 2.784 -1.588 1.00 55.22 87 PRO A CA 1
ATOM 629 C C . PRO A 1 87 ? -15.393 1.541 -1.732 1.00 55.22 87 PRO A C 1
ATOM 631 O O . PRO A 1 87 ? -15.793 0.453 -1.331 1.00 55.22 87 PRO A O 1
ATOM 634 N N . ALA A 1 88 ? -14.178 1.660 -2.284 1.00 60.25 88 ALA A N 1
ATOM 635 C CA . ALA A 1 88 ? -13.276 0.527 -2.499 1.00 60.25 88 ALA A CA 1
ATOM 636 C C . ALA A 1 88 ? -11.807 0.940 -2.319 1.00 60.25 88 ALA A C 1
ATOM 638 O O . ALA A 1 88 ? -11.184 1.494 -3.227 1.00 60.25 88 ALA A O 1
ATOM 639 N N . MET A 1 89 ? -11.245 0.669 -1.139 1.00 67.88 89 MET A N 1
ATOM 640 C CA . MET A 1 89 ? -9.797 0.672 -0.939 1.00 67.88 89 MET A CA 1
ATOM 641 C C . MET A 1 89 ? -9.330 -0.757 -0.725 1.00 67.88 89 MET A C 1
ATOM 643 O O . MET A 1 89 ? -9.513 -1.298 0.358 1.00 67.88 89 MET A O 1
ATOM 647 N N . THR A 1 90 ? -8.672 -1.349 -1.709 1.00 74.00 90 THR A N 1
ATOM 648 C CA . THR A 1 90 ? -8.167 -2.717 -1.579 1.00 74.00 90 THR A CA 1
ATOM 649 C C . THR A 1 90 ? -6.664 -2.710 -1.350 1.00 74.00 90 THR A C 1
ATOM 651 O O . THR A 1 90 ? -5.903 -1.951 -1.951 1.00 74.00 90 THR A O 1
ATOM 654 N N . THR A 1 91 ? -6.213 -3.550 -0.429 1.00 73.56 91 THR A N 1
ATOM 655 C CA . THR A 1 91 ? -4.791 -3.814 -0.221 1.00 73.56 91 THR A CA 1
ATOM 656 C C . THR A 1 91 ? -4.646 -5.318 -0.142 1.00 73.56 91 THR A C 1
ATOM 658 O O . THR A 1 91 ? -5.161 -5.922 0.797 1.00 73.56 91 THR A O 1
ATOM 661 N N . THR A 1 92 ? -4.019 -5.895 -1.165 1.00 78.31 92 THR A N 1
ATOM 662 C CA . THR A 1 92 ? -3.739 -7.325 -1.268 1.00 78.31 92 THR A CA 1
ATOM 663 C C . THR A 1 92 ? -2.274 -7.560 -0.977 1.00 78.31 92 THR A C 1
ATOM 665 O O . THR A 1 92 ? -1.413 -7.026 -1.678 1.00 78.31 92 THR A O 1
ATOM 668 N N . ILE A 1 93 ? -2.003 -8.340 0.061 1.00 79.31 93 ILE A N 1
ATOM 669 C CA . ILE A 1 93 ? -0.646 -8.673 0.491 1.00 79.31 93 ILE A CA 1
ATOM 670 C C . ILE A 1 93 ? -0.543 -10.193 0.523 1.00 79.31 93 ILE A C 1
ATOM 672 O O . ILE A 1 93 ? -1.412 -10.841 1.115 1.00 79.31 93 ILE A O 1
ATOM 676 N N . LYS A 1 94 ? 0.447 -1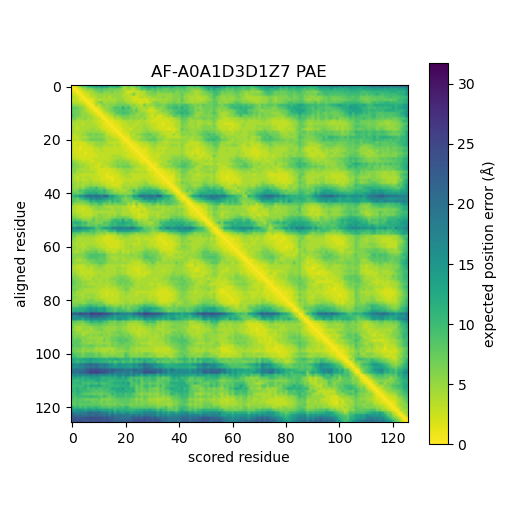0.770 -0.167 1.00 80.75 94 LYS A N 1
ATOM 677 C CA . LYS A 1 94 ? 0.675 -12.218 -0.066 1.00 80.75 94 LYS A CA 1
ATOM 678 C C . LYS A 1 94 ? 1.416 -12.543 1.220 1.00 80.75 94 LYS A C 1
ATOM 680 O O . LYS A 1 94 ? 0.839 -13.269 2.010 1.00 80.75 94 LYS A O 1
ATOM 685 N N . GLU A 1 95 ? 2.574 -11.929 1.443 1.00 80.12 95 GLU A N 1
ATOM 686 C CA . GLU A 1 95 ? 3.434 -12.162 2.607 1.00 80.12 95 GLU A CA 1
ATOM 687 C C . GLU A 1 95 ? 3.935 -10.832 3.194 1.00 80.12 95 GLU A C 1
ATOM 689 O O . GLU A 1 95 ? 4.455 -9.976 2.466 1.00 80.12 95 GLU A O 1
ATOM 694 N N . ALA A 1 96 ? 3.759 -10.644 4.507 1.00 82.50 96 ALA A N 1
ATOM 695 C CA . ALA A 1 96 ? 4.409 -9.569 5.258 1.00 82.50 96 ALA A CA 1
ATOM 696 C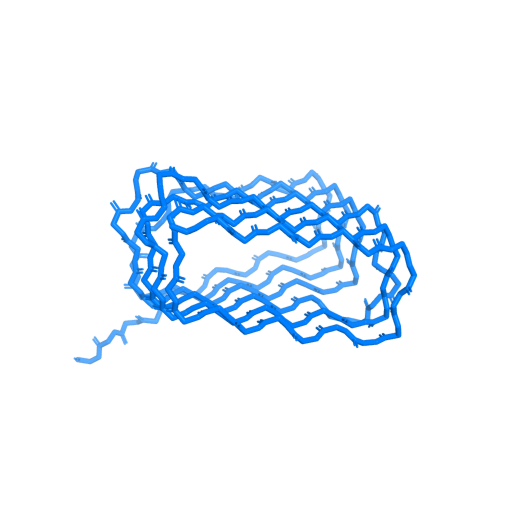 C . ALA A 1 96 ? 4.598 -9.873 6.755 1.00 82.50 96 ALA A C 1
ATOM 698 O O . ALA A 1 96 ? 3.724 -10.460 7.383 1.00 82.50 96 ALA A O 1
ATOM 699 N N . GLU A 1 97 ? 5.678 -9.388 7.375 1.00 84.62 97 GLU A N 1
ATOM 700 C CA . GLU A 1 97 ? 5.836 -9.482 8.842 1.00 84.62 97 GLU A CA 1
ATOM 701 C C . GLU A 1 97 ? 4.870 -8.499 9.539 1.00 84.62 97 GLU A C 1
ATOM 703 O O . GLU A 1 97 ? 4.164 -8.826 10.496 1.00 84.62 97 GLU A O 1
ATOM 708 N N . GLY A 1 98 ? 4.755 -7.274 9.015 1.00 82.44 98 GLY A N 1
ATOM 709 C CA . GLY A 1 98 ? 3.930 -6.231 9.626 1.00 82.44 98 GLY A CA 1
ATOM 710 C C . GLY A 1 98 ? 3.102 -5.413 8.647 1.00 82.44 98 GLY A C 1
ATOM 711 O O . GLY A 1 98 ? 3.611 -4.860 7.672 1.00 82.44 98 GLY A O 1
ATOM 712 N N . ILE A 1 99 ? 1.817 -5.240 8.958 1.00 81.75 99 ILE A N 1
ATOM 713 C CA . ILE A 1 99 ? 0.911 -4.347 8.230 1.00 81.75 99 ILE A CA 1
ATOM 714 C C . ILE A 1 99 ? 0.345 -3.315 9.200 1.00 81.75 99 ILE A C 1
ATOM 716 O O . ILE A 1 99 ? -0.404 -3.647 10.115 1.00 81.75 99 ILE A O 1
ATOM 720 N N . THR A 1 100 ? 0.649 -2.040 8.966 1.00 84.94 100 THR A N 1
ATOM 721 C CA . THR A 1 100 ? 0.090 -0.909 9.714 1.00 84.94 100 THR A CA 1
ATOM 722 C C . THR A 1 100 ? -0.730 -0.017 8.795 1.00 84.94 100 THR A C 1
ATOM 724 O O . THR A 1 100 ? -0.262 0.445 7.750 1.00 84.94 100 THR A O 1
ATOM 727 N N . ARG A 1 101 ? -1.963 0.290 9.200 1.00 77.31 101 ARG A N 1
ATOM 728 C CA . ARG A 1 101 ? -2.821 1.226 8.476 1.00 77.31 101 ARG A CA 1
ATOM 729 C C . ARG A 1 101 ? -3.362 2.302 9.398 1.00 77.31 101 ARG A C 1
ATOM 731 O O . ARG A 1 101 ? -4.004 2.000 10.396 1.00 77.31 101 ARG A O 1
ATOM 738 N N . ILE A 1 102 ? -3.147 3.555 9.022 1.00 78.56 102 ILE A N 1
ATOM 739 C CA . ILE A 1 102 ? -3.642 4.729 9.738 1.00 78.56 102 ILE A CA 1
ATOM 740 C C . ILE A 1 102 ? -4.682 5.400 8.847 1.00 78.56 102 ILE A C 1
ATOM 742 O O . ILE A 1 102 ? -4.381 5.760 7.708 1.00 78.56 102 ILE A O 1
ATOM 746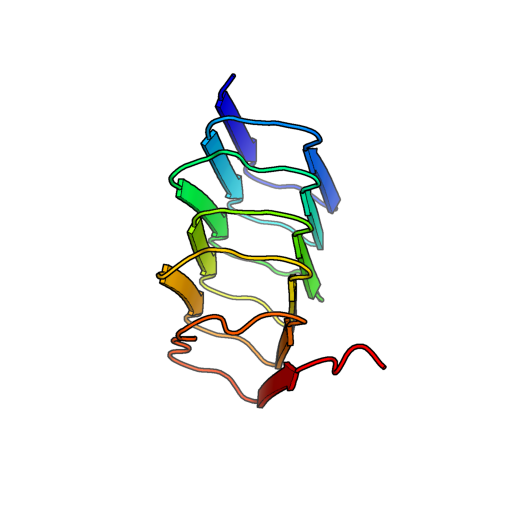 N N . LYS A 1 103 ? -5.913 5.538 9.337 1.00 72.81 103 LYS A N 1
ATOM 747 C CA . LYS A 1 103 ? -7.023 6.139 8.583 1.00 72.81 103 LYS A CA 1
ATOM 748 C C . LYS A 1 103 ? -7.698 7.235 9.392 1.00 72.81 103 LYS A C 1
ATOM 750 O O . LYS A 1 103 ? -8.026 6.995 10.548 1.00 72.81 103 LYS A O 1
ATOM 755 N N . GLU A 1 104 ?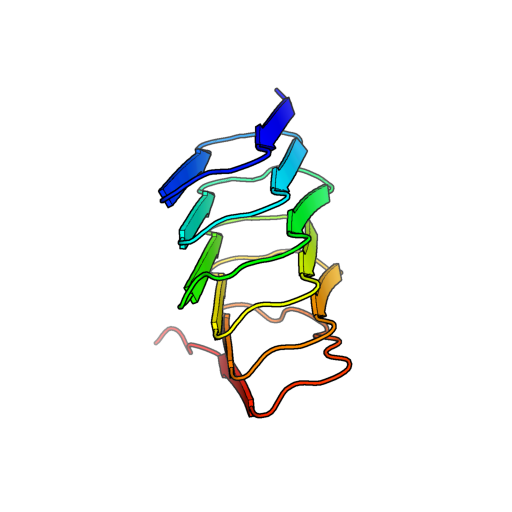 -7.979 8.382 8.790 1.00 68.56 104 GLU A N 1
ATOM 756 C CA . GLU A 1 104 ? -8.935 9.359 9.350 1.00 68.56 104 GLU A CA 1
ATOM 757 C C . GLU A 1 104 ? -10.365 9.123 8.788 1.00 68.56 104 GLU A C 1
ATOM 759 O O . GLU A 1 104 ? -11.347 9.505 9.419 1.00 68.56 104 GLU A O 1
ATOM 764 N N . ALA A 1 105 ? -10.506 8.369 7.683 1.00 60.50 105 ALA A N 1
ATOM 765 C CA . ALA A 1 105 ? -11.783 8.010 7.046 1.00 60.50 105 ALA A CA 1
ATOM 766 C C . ALA A 1 105 ? -12.151 6.509 7.151 1.00 60.50 105 ALA A C 1
ATOM 768 O O . ALA A 1 105 ? -11.297 5.639 7.351 1.00 60.50 105 ALA A O 1
ATOM 769 N N . GLU A 1 106 ? -13.436 6.180 6.982 1.00 57.72 106 GLU A N 1
ATOM 770 C CA . GLU A 1 106 ? -13.903 4.792 6.861 1.00 57.72 106 GLU A CA 1
ATOM 771 C C . GLU A 1 106 ? -13.510 4.231 5.495 1.00 57.72 106 GLU A C 1
ATOM 773 O O . GLU A 1 106 ? -14.074 4.602 4.474 1.00 57.72 106 GLU A O 1
ATOM 778 N N . ALA A 1 107 ? -12.509 3.351 5.465 1.00 56.16 107 ALA A N 1
ATOM 779 C CA . ALA A 1 107 ? -12.095 2.687 4.234 1.00 56.16 107 ALA A CA 1
ATOM 780 C C . ALA A 1 107 ? -12.346 1.174 4.335 1.00 56.16 107 ALA A C 1
ATOM 782 O O . ALA A 1 107 ? -11.827 0.555 5.277 1.00 56.16 107 ALA A O 1
ATOM 783 N N . PRO A 1 108 ? -13.071 0.574 3.376 1.00 54.66 108 PRO A N 1
ATOM 784 C CA . PRO A 1 108 ? -13.510 -0.810 3.446 1.00 54.66 108 PRO A CA 1
ATOM 785 C C . PRO A 1 108 ? -12.389 -1.744 2.982 1.00 54.66 108 PRO A C 1
ATOM 787 O O . PRO A 1 108 ? -11.805 -1.525 1.932 1.00 54.66 108 PRO A O 1
ATOM 790 N N . ALA A 1 109 ? -12.114 -2.777 3.777 1.00 60.59 109 ALA A N 1
ATOM 791 C CA . ALA A 1 109 ? -11.271 -3.942 3.485 1.00 60.59 109 ALA A CA 1
ATOM 792 C C . ALA A 1 109 ? -9.726 -3.784 3.444 1.00 60.59 109 ALA A C 1
ATOM 794 O O . ALA A 1 109 ? -9.134 -2.823 2.946 1.00 60.59 109 ALA A O 1
ATOM 795 N N . ILE A 1 110 ? -9.067 -4.796 4.016 1.00 63.03 110 ILE A N 1
ATOM 796 C CA . ILE A 1 110 ? -7.683 -5.232 3.779 1.00 63.03 110 ILE A CA 1
ATOM 797 C C . ILE A 1 110 ? -7.793 -6.742 3.584 1.00 63.03 110 ILE A C 1
ATOM 799 O O . ILE A 1 110 ? -8.493 -7.399 4.353 1.00 63.03 110 ILE A O 1
ATOM 803 N N . THR A 1 111 ? -7.109 -7.283 2.586 1.00 65.44 111 THR A N 1
ATOM 804 C CA . THR A 1 111 ? -7.013 -8.727 2.366 1.00 65.44 111 THR A CA 1
ATOM 805 C C . THR A 1 111 ? -5.538 -9.100 2.378 1.00 65.44 111 THR A C 1
ATOM 807 O O . THR A 1 111 ? -4.833 -8.899 1.393 1.00 65.44 111 THR A O 1
ATOM 810 N N . ALA A 1 112 ? -5.052 -9.593 3.512 1.00 64.06 112 ALA A N 1
ATOM 811 C CA . ALA A 1 112 ? -3.721 -10.179 3.614 1.00 64.06 112 ALA A CA 1
ATOM 812 C C . ALA A 1 112 ? -3.871 -11.700 3.638 1.00 64.06 112 ALA A C 1
ATOM 814 O O . ALA A 1 112 ? -4.756 -12.213 4.321 1.00 64.06 112 ALA A O 1
ATOM 815 N N . THR A 1 113 ? -3.052 -12.387 2.849 1.00 69.81 113 THR A N 1
ATOM 816 C CA . THR A 1 113 ? -3.080 -13.852 2.749 1.00 69.81 113 THR A CA 1
ATOM 817 C C . THR A 1 113 ? -2.240 -14.446 3.872 1.00 69.81 113 THR A C 1
ATOM 819 O O . THR A 1 113 ? -2.730 -15.292 4.611 1.00 69.81 113 THR A O 1
ATOM 822 N N . GLU A 1 114 ? -1.030 -13.917 4.062 1.00 70.69 114 GLU A N 1
ATOM 823 C CA . GLU A 1 114 ? -0.120 -14.271 5.146 1.00 70.69 114 GLU A CA 1
ATOM 824 C C . GLU A 1 114 ? 0.485 -12.983 5.717 1.00 70.69 114 GLU A C 1
ATOM 826 O O . GLU A 1 114 ? 1.180 -12.229 5.032 1.00 70.69 114 GL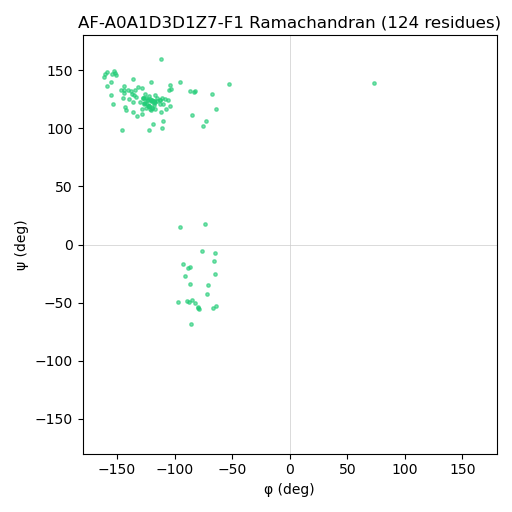U A O 1
ATOM 831 N N . ALA A 1 115 ? 0.148 -12.681 6.970 1.00 76.06 115 ALA A N 1
ATOM 832 C CA . ALA A 1 115 ? 0.751 -11.582 7.706 1.00 76.06 115 ALA A CA 1
ATOM 833 C C . ALA A 1 115 ? 0.906 -11.948 9.181 1.00 76.06 115 ALA A C 1
ATOM 835 O O . ALA A 1 115 ? -0.061 -12.417 9.785 1.00 76.06 115 ALA A O 1
ATOM 836 N N . GLU A 1 116 ? 2.079 -11.705 9.773 1.00 82.19 116 GLU A N 1
ATOM 837 C CA . GLU A 1 116 ? 2.281 -11.990 11.205 1.00 82.19 116 GLU A CA 1
ATOM 838 C C . GLU A 1 116 ? 1.500 -11.007 12.084 1.00 82.19 116 GLU A C 1
ATOM 840 O O . GLU A 1 116 ? 0.978 -11.372 13.138 1.00 82.19 116 GLU A O 1
ATOM 845 N N . SER A 1 117 ? 1.378 -9.751 11.643 1.00 81.44 117 SER A N 1
ATOM 846 C CA . SER A 1 117 ? 0.619 -8.731 12.360 1.00 81.44 117 SER A CA 1
ATOM 847 C C . SER A 1 117 ? -0.120 -7.771 11.428 1.00 81.44 117 SER A C 1
ATOM 849 O O . SER A 1 117 ? 0.413 -7.278 10.432 1.00 81.44 117 SER A O 1
ATOM 851 N N . ILE A 1 118 ? -1.375 -7.468 11.776 1.00 81.00 118 ILE A N 1
ATOM 852 C CA . ILE A 1 118 ? -2.201 -6.475 11.080 1.00 81.00 118 ILE A CA 1
ATOM 853 C C . ILE A 1 118 ? -2.770 -5.507 12.109 1.00 81.00 118 ILE A C 1
ATOM 855 O O . ILE A 1 118 ? -3.639 -5.860 12.903 1.00 81.00 118 ILE A O 1
ATOM 859 N N . THR A 1 119 ? -2.315 -4.259 12.056 1.00 82.56 119 THR A N 1
ATOM 860 C CA . THR A 1 119 ? -2.805 -3.170 12.901 1.00 82.56 119 THR A CA 1
ATOM 861 C C . THR A 1 119 ? -3.530 -2.141 12.047 1.00 82.56 119 THR A C 1
ATOM 863 O O . THR A 1 119 ? -2.978 -1.591 11.093 1.00 82.56 119 THR A O 1
ATOM 866 N N . THR A 1 120 ? -4.781 -1.847 12.400 1.00 78.25 120 THR A N 1
ATOM 867 C CA . THR A 1 120 ? -5.545 -0.754 11.791 1.00 78.25 120 THR A CA 1
ATOM 868 C C . THR A 1 120 ? -5.929 0.253 12.863 1.00 78.25 120 THR A C 1
ATOM 870 O O . THR A 1 120 ? -6.699 -0.059 13.766 1.00 78.25 120 THR A O 1
ATOM 873 N N . THR A 1 121 ? -5.433 1.477 12.727 1.00 80.00 121 THR A N 1
ATOM 874 C CA . THR A 1 121 ? -5.709 2.586 13.637 1.00 80.00 121 THR A CA 1
ATOM 875 C C . THR A 1 121 ? -6.574 3.615 12.926 1.00 80.00 121 THR A C 1
ATOM 877 O O . THR A 1 121 ? -6.177 4.182 11.904 1.00 80.00 121 THR A O 1
ATOM 880 N N . LYS A 1 122 ? -7.762 3.888 13.474 1.00 73.81 122 LYS A N 1
ATOM 881 C CA . LYS A 1 122 ? -8.550 5.057 13.078 1.00 73.81 122 LYS A CA 1
ATOM 882 C C . LYS A 1 122 ? -8.041 6.242 13.893 1.00 73.81 122 LYS A C 1
ATOM 884 O O . LYS A 1 122 ? -8.200 6.262 15.110 1.00 73.81 122 LYS A O 1
ATOM 889 N N . LYS A 1 123 ? -7.392 7.206 13.249 1.00 65.56 123 LYS A N 1
ATOM 890 C CA . LYS A 1 123 ? -7.024 8.457 13.903 1.00 65.56 123 LYS A CA 1
ATOM 891 C C . LYS A 1 123 ? -8.303 9.280 14.027 1.00 65.56 123 LYS A C 1
ATOM 893 O O . LYS A 1 123 ? -8.798 9.814 13.039 1.00 65.56 123 LYS A O 1
ATOM 898 N N . GLN A 1 124 ? -8.879 9.299 15.227 1.00 52.16 124 GLN A N 1
ATOM 899 C CA . GLN A 1 124 ? -9.951 10.232 15.551 1.00 52.16 124 GLN A CA 1
ATOM 900 C C . GLN A 1 124 ? -9.359 11.638 15.484 1.00 52.16 124 GLN A C 1
ATOM 902 O O . GLN A 1 124 ? -8.412 11.955 16.205 1.00 52.16 124 GLN A O 1
ATOM 907 N N . ASN A 1 125 ? -9.863 12.445 14.555 1.00 47.16 125 ASN A N 1
ATOM 908 C CA . ASN A 1 125 ? -9.613 13.876 14.590 1.00 47.16 125 ASN A CA 1
ATOM 909 C C . ASN A 1 125 ? -10.351 14.418 15.834 1.00 47.16 125 ASN A C 1
ATOM 911 O O . ASN A 1 125 ? -11.507 14.024 16.015 1.00 47.16 125 ASN A O 1
ATOM 915 N N . PRO A 1 126 ? -9.707 15.202 16.718 1.00 44.25 126 PRO A N 1
ATOM 916 C CA . PRO A 1 126 ? -10.399 15.849 17.832 1.00 44.25 126 PRO A CA 1
ATOM 917 C C . PRO A 1 126 ? -11.486 16.816 17.347 1.00 44.25 126 PRO A C 1
ATOM 919 O O . PRO A 1 126 ? -11.368 17.321 16.203 1.00 44.25 126 PRO A O 1
#

pLDDT: mean 75.03, std 8.89, range [44.25, 85.56]

Secondary structure (DSSP, 8-state):
-EEEEEEEEEEEEEEEEEEESEEEEEEEEEEEEEEEEEEE--S-EEEEEEEE--S-EEEEEEEES-EEEEEEEEEEEEEEEEEE--S-EEEEEEEEEEEEEEESS-----EEEEEEEEEEEE----

Nearest PDB structures (foldseek):
  3ljy-assembly2_B  TM=3.182E-01  e=9.053E+00  Parabacteroides distasonis ATCC 8503

Sequence (126 aa):
MAACLVASEVEAETITIKEAESITTTIKEAESIRTTITKAKAPAMTTTIKEAKAPAITTTIKEAESIATAIKEAKSITTTIKEAKAPAMTTTIKEAEGITRIKEAEAPAITATEAESITTTKKQNP

Solvent-accessible surface area (backbone atoms only — not com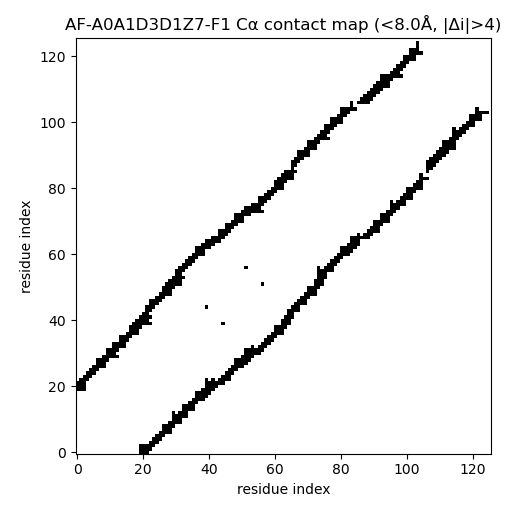parable to full-atom values): 6159 Å² total; per-residue (Å²): 99,75,46,78,47,79,49,63,76,42,68,69,46,78,46,78,44,65,71,31,48,28,40,40,39,38,36,42,35,29,47,28,42,40,39,40,37,52,33,33,80,8,82,47,32,42,39,39,36,60,34,30,84,10,72,41,39,40,40,38,38,42,34,36,46,23,41,40,37,40,38,40,36,31,44,24,39,39,41,39,38,46,43,51,81,22,90,48,34,47,39,42,32,46,38,30,54,34,38,42,36,41,26,58,42,82,65,51,68,73,48,66,76,39,59,78,38,80,47,79,43,73,51,77,77,132

Mean predicted aligned error: 6.88 Å

Radius of gyration: 13.49 Å; Cα contacts (8 Å, |Δi|>4): 384; chains: 1; bounding box: 34×31×34 Å